Protein AF-A0A2K8PRK4-F1 (afdb_monomer_lite)

pLDDT: mean 84.13, std 9.52, range [59.34, 94.38]

Sequence (60 aa):
MKTVGRGAATTVLVATSPLLQGSGGRYFADCNEAEVLDRRGAPLLGVTRYALDPAGARRL

Radius of gyration: 13.46 Å; chains: 1; bounding box: 31×25×33 Å

Foldseek 3Di:
DQDPCQVCVLVCCCVPPPVCVVPPLFDDDSVHTFAEDDDPPDPPTHHHPVVSDPVVVVVD

Organism: NCBI:txid58340

Secondary structure (DSSP, 8-state):
---HHHHHHHHHHHHH-GGGTT--S--EETTEEPPEESSTT--SSSEEGGGG-HHHHTT-

Structure (mmCIF, N/CA/C/O backbone):
data_AF-A0A2K8PRK4-F1
#
_entry.id   AF-A0A2K8PRK4-F1
#
loop_
_atom_site.group_PDB
_atom_site.id
_atom_site.type_symbol
_atom_site.label_atom_id
_atom_site.label_alt_id
_atom_site.label_comp_id
_atom_site.label_asym_id
_atom_site.label_entity_id
_atom_site.label_seq_id
_atom_site.pdbx_PDB_ins_code
_atom_site.Cartn_x
_atom_site.Cartn_y
_atom_site.Cartn_z
_atom_site.occupancy
_atom_site.B_iso_or_equiv
_atom_site.auth_seq_id
_atom_site.auth_comp_id
_atom_site.auth_asym_id
_atom_site.auth_atom_id
_atom_site.pdbx_PDB_model_num
ATOM 1 N N . MET A 1 1 ? 14.104 8.084 17.040 1.00 74.75 1 MET A N 1
ATOM 2 C CA . MET A 1 1 ? 13.423 6.772 17.122 1.00 74.75 1 MET A CA 1
ATOM 3 C C . MET A 1 1 ? 12.044 6.893 16.480 1.00 74.75 1 MET A C 1
ATOM 5 O O . MET A 1 1 ? 11.319 7.815 16.837 1.00 74.75 1 MET A O 1
ATOM 9 N N . LYS A 1 2 ? 11.689 6.047 15.499 1.00 76.88 2 LYS A N 1
ATOM 10 C CA . LYS A 1 2 ? 10.300 5.985 14.997 1.00 76.88 2 LYS A CA 1
ATOM 11 C C . LYS A 1 2 ? 9.425 5.320 16.066 1.00 76.88 2 LYS A C 1
ATOM 13 O O . LYS A 1 2 ? 9.870 4.383 16.720 1.00 76.88 2 LYS A O 1
ATOM 18 N N . THR A 1 3 ? 8.206 5.821 16.257 1.00 93.69 3 THR A N 1
ATOM 19 C CA . THR A 1 3 ? 7.226 5.170 17.137 1.00 93.69 3 THR A CA 1
ATOM 20 C C . THR A 1 3 ? 6.637 3.951 16.433 1.00 93.69 3 THR A C 1
ATOM 22 O O . THR A 1 3 ? 6.580 3.920 15.203 1.00 93.69 3 THR A O 1
ATOM 25 N N . VAL A 1 4 ? 6.151 2.972 17.201 1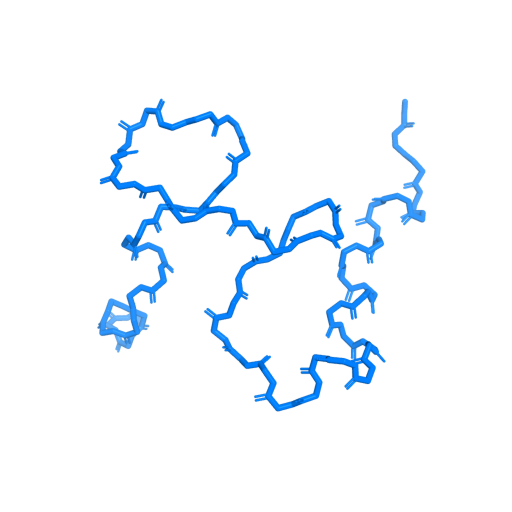.00 90.75 4 VAL A N 1
ATOM 26 C CA . VAL A 1 4 ? 5.447 1.800 16.646 1.00 90.75 4 VAL A CA 1
ATOM 27 C C . VAL A 1 4 ? 4.277 2.245 15.766 1.00 90.75 4 VAL A C 1
ATOM 29 O O . VAL A 1 4 ? 4.153 1.792 14.632 1.00 90.75 4 VAL A O 1
ATOM 32 N N . GLY A 1 5 ? 3.493 3.225 16.233 1.00 89.56 5 GLY A N 1
ATOM 33 C CA . GLY A 1 5 ? 2.395 3.803 15.456 1.00 89.56 5 GLY A CA 1
ATOM 34 C C . GLY A 1 5 ? 2.849 4.389 14.115 1.00 89.56 5 GLY A C 1
ATOM 35 O O . GLY A 1 5 ? 2.244 4.099 13.090 1.00 89.56 5 GLY A O 1
ATOM 36 N N . ARG A 1 6 ? 3.961 5.139 14.081 1.00 88.50 6 ARG A N 1
ATOM 37 C CA . ARG A 1 6 ? 4.524 5.667 12.822 1.00 88.50 6 ARG A CA 1
ATOM 38 C C . ARG A 1 6 ? 5.069 4.574 11.901 1.00 88.50 6 ARG A C 1
ATOM 40 O O . ARG A 1 6 ? 5.113 4.787 10.698 1.00 88.50 6 ARG A O 1
ATOM 47 N N . GLY A 1 7 ? 5.507 3.438 12.442 1.00 88.12 7 GLY A N 1
ATOM 48 C CA . GLY A 1 7 ? 5.951 2.294 11.643 1.00 88.12 7 GLY A CA 1
ATOM 49 C C . GLY A 1 7 ? 4.794 1.529 11.000 1.00 88.12 7 GLY A C 1
ATOM 50 O O . GLY A 1 7 ? 4.917 1.081 9.866 1.00 88.12 7 GLY A O 1
ATOM 51 N N . ALA A 1 8 ? 3.665 1.414 11.702 1.00 91.62 8 ALA A N 1
ATOM 52 C CA . ALA A 1 8 ? 2.505 0.651 11.246 1.00 91.62 8 ALA A CA 1
ATOM 53 C C . ALA A 1 8 ? 1.488 1.473 10.435 1.00 91.62 8 ALA A C 1
ATOM 55 O O . ALA A 1 8 ? 0.626 0.885 9.787 1.00 91.62 8 ALA A O 1
ATOM 56 N N . ALA A 1 9 ? 1.568 2.807 10.464 1.00 94.00 9 ALA A N 1
ATOM 57 C CA . ALA A 1 9 ? 0.540 3.701 9.927 1.00 94.00 9 ALA A CA 1
ATOM 58 C C . ALA A 1 9 ? 0.130 3.381 8.478 1.00 94.00 9 ALA A C 1
ATOM 60 O O . ALA A 1 9 ? -1.059 3.217 8.211 1.00 94.00 9 ALA A O 1
ATOM 61 N N . THR A 1 10 ? 1.094 3.216 7.565 1.00 91.56 10 THR A N 1
ATOM 62 C CA . THR A 1 10 ? 0.802 2.894 6.157 1.00 91.56 10 THR A CA 1
ATOM 63 C C . THR A 1 10 ? 0.103 1.541 6.025 1.00 91.56 10 THR A C 1
ATOM 65 O O . THR A 1 10 ? -0.888 1.427 5.310 1.00 91.5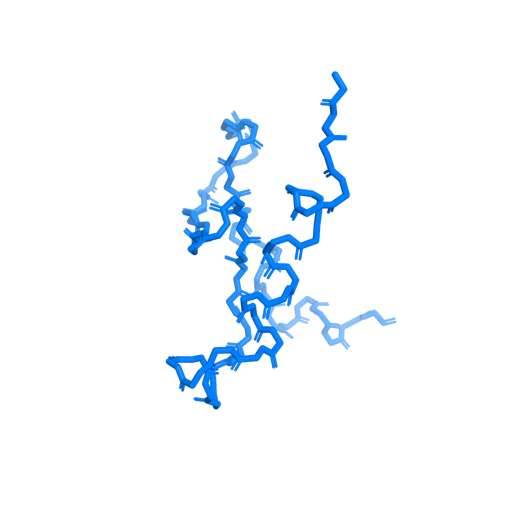6 10 THR A O 1
ATOM 68 N N . THR A 1 11 ? 0.569 0.521 6.750 1.00 92.25 11 THR A N 1
ATOM 69 C CA . THR A 1 11 ? -0.035 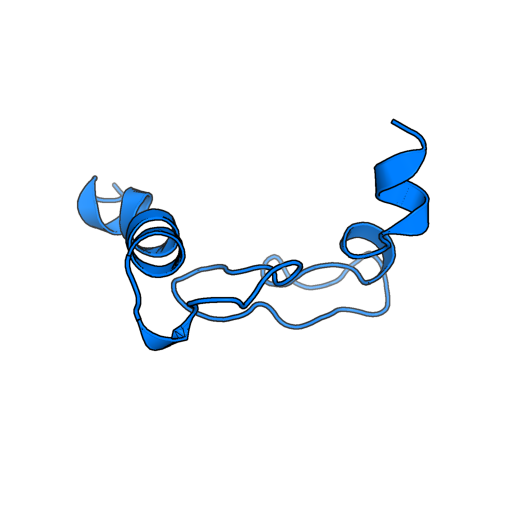-0.818 6.725 1.00 92.25 11 THR A CA 1
ATOM 70 C C . THR A 1 11 ? -1.466 -0.793 7.252 1.00 92.25 11 THR A C 1
ATOM 72 O O . THR A 1 11 ? -2.358 -1.361 6.629 1.00 92.25 11 THR A O 1
ATOM 75 N N . VAL A 1 12 ? -1.706 -0.102 8.371 1.00 93.81 12 VAL A N 1
ATOM 76 C CA . VAL A 1 12 ? -3.047 0.031 8.958 1.00 93.81 12 VAL A CA 1
ATOM 77 C C . VAL A 1 12 ? -3.979 0.781 8.007 1.00 93.81 12 VAL A C 1
ATOM 79 O O . VAL A 1 12 ? -5.109 0.340 7.805 1.00 93.81 12 VAL A O 1
ATOM 82 N N . LEU A 1 13 ? -3.511 1.859 7.369 1.00 92.88 13 LEU A N 1
ATOM 83 C CA . LEU A 1 13 ? -4.293 2.599 6.377 1.00 92.88 13 LEU A CA 1
ATOM 84 C C . LEU A 1 13 ? -4.718 1.692 5.216 1.00 92.88 13 LEU A C 1
ATOM 86 O O . LEU A 1 13 ? -5.907 1.602 4.921 1.00 92.88 13 LEU A O 1
ATOM 90 N N . VAL A 1 14 ? -3.767 1.007 4.576 1.00 93.31 14 VAL A N 1
ATOM 91 C CA . VAL A 1 14 ? -4.048 0.168 3.399 1.00 93.31 14 VAL A CA 1
ATOM 92 C C . VAL A 1 14 ? -4.946 -1.017 3.755 1.00 93.31 14 VAL A C 1
ATOM 94 O O . VAL A 1 14 ? -5.840 -1.355 2.986 1.00 93.31 14 VAL A O 1
ATOM 97 N N . ALA A 1 15 ? -4.755 -1.620 4.931 1.00 92.38 15 ALA A N 1
ATOM 98 C CA . ALA A 1 15 ? -5.524 -2.787 5.353 1.00 92.38 15 ALA A CA 1
ATOM 99 C C . ALA A 1 15 ? -6.961 -2.460 5.788 1.00 92.38 15 ALA A C 1
ATOM 101 O O . ALA A 1 15 ? -7.832 -3.320 5.685 1.00 92.38 15 ALA A O 1
ATOM 102 N N . THR A 1 16 ? -7.212 -1.256 6.314 1.00 94.38 16 THR A N 1
ATOM 103 C CA . THR A 1 16 ? -8.482 -0.958 7.003 1.00 94.38 16 THR A CA 1
ATOM 104 C C . THR A 1 16 ? -9.288 0.186 6.394 1.00 94.38 16 THR A C 1
ATOM 106 O O . THR A 1 16 ? -10.467 0.319 6.712 1.00 94.38 16 THR A O 1
ATOM 109 N N . SER A 1 17 ? -8.705 1.005 5.511 1.00 93.56 17 SER A N 1
ATOM 110 C CA . SER A 1 17 ? -9.403 2.166 4.953 1.00 93.56 17 SER A CA 1
ATOM 111 C C . SER A 1 17 ? -10.547 1.759 4.013 1.00 93.56 17 SER A C 1
ATOM 113 O O . SER A 1 17 ? -10.307 1.077 3.009 1.00 93.56 17 SER A O 1
ATOM 115 N N . PRO A 1 18 ? -11.785 2.237 4.248 1.00 92.44 18 PRO A N 1
ATOM 116 C CA . PRO A 1 18 ? -12.903 2.051 3.323 1.00 92.44 18 PRO A CA 1
ATOM 117 C C . PRO A 1 18 ? -12.646 2.656 1.936 1.00 92.44 18 PRO A C 1
ATOM 119 O O . PRO A 1 18 ? -13.143 2.151 0.935 1.00 92.44 18 PRO A O 1
ATOM 122 N N . LEU A 1 19 ? -11.827 3.712 1.863 1.00 91.25 19 LEU A N 1
ATOM 123 C CA . LEU A 1 19 ? -11.491 4.399 0.610 1.00 91.25 19 LEU A CA 1
ATOM 124 C C . LEU A 1 19 ? -10.630 3.547 -0.332 1.00 91.25 19 LEU A C 1
ATOM 126 O O . LEU A 1 19 ? -10.484 3.885 -1.503 1.00 91.25 19 LEU A O 1
ATOM 130 N N . LEU A 1 20 ? -10.039 2.465 0.180 1.00 90.31 20 LEU A N 1
ATOM 131 C CA . LEU A 1 20 ? -9.175 1.558 -0.572 1.00 90.31 20 LEU A CA 1
ATOM 132 C C . LEU A 1 20 ? -9.832 0.195 -0.820 1.00 90.31 20 LEU A C 1
ATOM 134 O O . LEU A 1 20 ? -9.200 -0.703 -1.374 1.00 90.31 20 LEU A O 1
ATOM 138 N N . GLN A 1 21 ? -11.108 0.029 -0.464 1.00 89.31 21 GLN A N 1
ATOM 139 C CA . GLN A 1 21 ? -11.835 -1.210 -0.735 1.00 89.31 21 GLN A CA 1
ATOM 140 C C . GLN A 1 21 ? -11.919 -1.455 -2.244 1.00 89.31 21 GLN A C 1
ATOM 142 O O . GLN A 1 21 ? -12.248 -0.560 -3.021 1.00 89.31 21 GLN A O 1
ATOM 147 N N . GLY A 1 22 ? -11.555 -2.667 -2.669 1.00 86.81 22 GLY A N 1
ATOM 148 C CA . GLY A 1 22 ? -11.471 -3.030 -4.087 1.00 86.81 22 GLY A CA 1
ATOM 149 C C . GLY A 1 22 ? -10.301 -2.396 -4.856 1.00 86.81 22 GLY A C 1
ATOM 150 O O . GLY A 1 22 ? -10.148 -2.671 -6.043 1.00 86.81 22 GLY A O 1
ATOM 151 N N . SER A 1 23 ? -9.452 -1.587 -4.210 1.00 83.12 23 SER A N 1
ATOM 152 C CA . SER A 1 23 ? -8.262 -0.991 -4.829 1.00 83.12 23 SER A 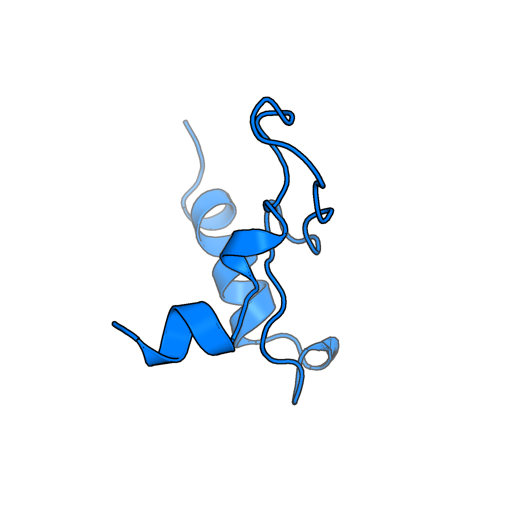CA 1
ATOM 153 C C . SER A 1 23 ? -7.035 -1.881 -4.613 1.00 83.12 23 SER A C 1
ATOM 155 O O . SER A 1 23 ? -6.455 -1.899 -3.532 1.00 83.12 23 SER A O 1
ATOM 157 N N . GLY A 1 24 ? -6.619 -2.605 -5.654 1.00 82.50 24 GLY A N 1
ATOM 158 C CA . GLY A 1 24 ? -5.391 -3.411 -5.673 1.00 82.50 24 GLY A CA 1
ATOM 159 C C . GLY A 1 24 ? -4.331 -2.853 -6.630 1.00 82.50 24 GLY A C 1
ATOM 160 O O . GLY A 1 24 ? -4.630 -2.012 -7.473 1.00 82.50 24 GLY A O 1
ATOM 161 N N . GLY A 1 25 ? -3.085 -3.323 -6.510 1.00 84.62 25 GLY A N 1
ATOM 162 C CA . GLY A 1 25 ? -2.001 -2.989 -7.453 1.00 84.62 25 GLY A CA 1
ATOM 163 C C . GLY A 1 25 ? -1.394 -1.587 -7.304 1.00 84.62 25 GLY A C 1
ATOM 164 O O . GLY A 1 25 ? -0.586 -1.184 -8.136 1.00 84.62 25 GLY A O 1
ATOM 165 N N . ARG A 1 26 ? -1.762 -0.854 -6.250 1.00 89.38 26 ARG A N 1
ATOM 166 C CA . ARG A 1 26 ? -1.239 0.479 -5.919 1.00 89.38 26 ARG A CA 1
ATOM 167 C C . ARG A 1 26 ? -0.184 0.368 -4.821 1.00 89.38 26 ARG A C 1
ATOM 169 O O . ARG A 1 26 ? -0.301 -0.481 -3.936 1.00 89.38 26 ARG A O 1
ATOM 176 N N . TYR A 1 27 ? 0.831 1.226 -4.860 1.00 89.88 27 TYR A N 1
ATOM 177 C CA . TYR A 1 27 ? 1.908 1.248 -3.868 1.00 89.88 27 TYR A CA 1
ATOM 178 C C . TYR A 1 27 ? 1.767 2.473 -2.963 1.00 89.88 27 TYR A C 1
ATOM 180 O O . TYR A 1 27 ? 1.598 3.586 -3.454 1.00 89.88 27 TYR A O 1
ATOM 188 N N . PHE A 1 28 ? 1.861 2.275 -1.647 1.00 91.25 28 PHE A N 1
ATOM 189 C CA . PHE A 1 28 ? 1.705 3.338 -0.654 1.00 91.25 28 PHE A CA 1
ATOM 190 C C . PHE A 1 28 ? 2.968 3.494 0.196 1.00 91.25 28 PHE A C 1
ATOM 192 O O . PHE A 1 28 ? 3.557 2.508 0.638 1.00 91.25 28 PHE A O 1
ATOM 199 N N . ALA A 1 29 ? 3.350 4.739 0.468 1.00 90.19 29 ALA A N 1
ATOM 200 C CA . ALA A 1 29 ? 4.433 5.117 1.371 1.00 90.19 29 ALA A CA 1
ATOM 201 C C . ALA A 1 29 ? 4.023 6.369 2.157 1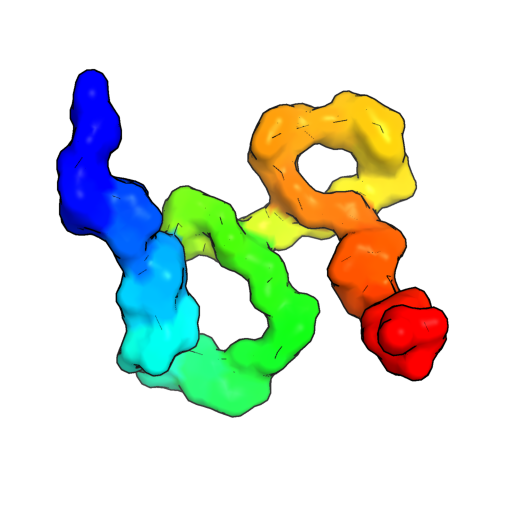.00 90.19 29 ALA A C 1
ATOM 203 O O . ALA A 1 29 ? 3.333 7.232 1.625 1.00 90.19 29 ALA A O 1
ATOM 204 N N . ASP A 1 30 ? 4.411 6.445 3.434 1.00 89.69 30 ASP A N 1
ATOM 205 C CA . ASP A 1 30 ? 4.064 7.563 4.329 1.00 89.69 30 ASP A CA 1
ATOM 206 C C . ASP A 1 30 ? 2.568 7.949 4.298 1.00 89.69 30 ASP A C 1
ATOM 208 O O . ASP A 1 30 ? 2.205 9.122 4.258 1.00 89.69 30 ASP A O 1
ATOM 212 N N . CYS A 1 31 ? 1.687 6.939 4.317 1.00 91.38 31 CYS A N 1
ATOM 213 C CA . CYS A 1 31 ? 0.228 7.089 4.228 1.00 91.38 31 CYS A CA 1
ATOM 214 C C . CYS A 1 31 ? -0.307 7.745 2.938 1.00 91.38 31 CYS A C 1
ATOM 216 O O . CYS A 1 31 ? -1.488 8.085 2.888 1.00 91.38 31 CYS A O 1
ATOM 218 N N . ASN A 1 32 ? 0.509 7.879 1.892 1.00 91.44 32 ASN A N 1
ATOM 219 C CA . ASN A 1 32 ? 0.099 8.396 0.589 1.00 91.44 32 ASN A CA 1
ATOM 220 C C . ASN A 1 32 ? 0.358 7.366 -0.518 1.00 91.44 32 ASN A C 1
ATOM 222 O O . ASN A 1 32 ? 1.216 6.493 -0.374 1.00 91.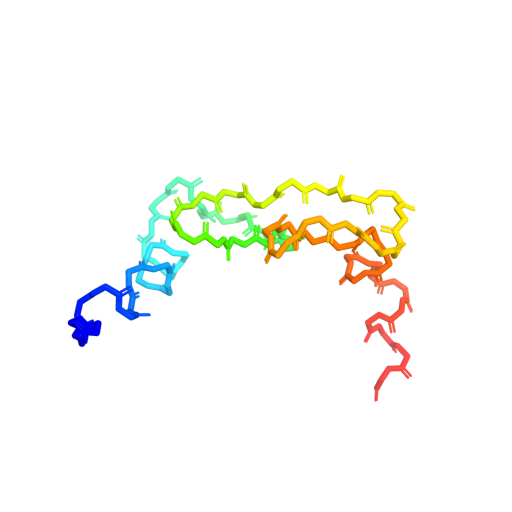44 32 ASN A O 1
ATOM 226 N N . GLU A 1 33 ? -0.369 7.457 -1.633 1.00 91.00 33 GLU A N 1
ATOM 227 C CA . GLU A 1 33 ? 0.016 6.710 -2.834 1.00 91.00 33 GLU A CA 1
ATOM 228 C C . GLU A 1 33 ? 1.349 7.257 -3.352 1.00 91.00 33 GLU A C 1
ATOM 230 O O . GLU A 1 33 ? 1.565 8.472 -3.401 1.00 91.00 33 GLU A O 1
ATOM 235 N N . ALA A 1 34 ? 2.269 6.357 -3.677 1.00 90.50 34 ALA A N 1
ATOM 236 C CA . ALA A 1 34 ? 3.586 6.737 -4.149 1.00 90.50 34 ALA A CA 1
ATOM 237 C C . ALA A 1 34 ? 3.537 7.171 -5.614 1.00 90.50 34 ALA A C 1
ATOM 239 O O . ALA A 1 34 ? 2.861 6.561 -6.441 1.00 90.50 34 ALA A O 1
ATOM 240 N N . GLU A 1 35 ? 4.327 8.187 -5.943 1.00 88.81 35 GLU A N 1
ATOM 241 C CA . GLU A 1 35 ? 4.531 8.609 -7.323 1.00 88.81 35 GLU A CA 1
ATOM 242 C C . GLU A 1 35 ? 5.214 7.502 -8.140 1.00 88.81 35 GLU A C 1
ATOM 244 O O . GLU A 1 35 ? 6.149 6.844 -7.664 1.00 88.81 35 GLU A O 1
ATOM 249 N N . VAL A 1 36 ? 4.747 7.305 -9.376 1.00 88.81 36 VAL A N 1
ATOM 250 C CA . VAL A 1 36 ? 5.338 6.351 -10.318 1.00 88.81 36 VAL A CA 1
ATOM 251 C C . VAL A 1 36 ? 6.456 7.031 -11.094 1.00 88.81 36 VAL A C 1
ATOM 253 O O . VAL A 1 36 ? 6.237 8.012 -11.798 1.00 88.81 36 VAL A O 1
ATOM 256 N N . LEU A 1 37 ? 7.657 6.472 -10.993 1.00 86.56 37 LEU A N 1
ATOM 257 C CA . LEU A 1 37 ? 8.880 7.060 -11.520 1.00 86.56 37 LEU A CA 1
ATOM 258 C C . LEU A 1 37 ? 9.372 6.284 -12.748 1.00 86.56 37 LEU A C 1
ATOM 260 O O . LEU A 1 37 ? 9.433 5.048 -12.751 1.00 86.56 37 LEU A O 1
ATOM 264 N N . ASP A 1 38 ? 9.752 7.026 -13.790 1.00 78.25 38 ASP A N 1
ATOM 265 C CA . ASP A 1 38 ? 10.086 6.476 -15.112 1.00 78.25 38 ASP A CA 1
ATOM 266 C C . ASP A 1 38 ? 11.529 5.968 -15.258 1.00 78.25 38 ASP A C 1
ATOM 268 O O . ASP A 1 38 ? 11.818 5.196 -16.174 1.00 78.25 38 ASP A O 1
ATOM 272 N N . ARG A 1 39 ? 12.455 6.340 -14.365 1.00 68.25 39 ARG A N 1
ATOM 273 C CA . ARG A 1 39 ? 13.856 5.878 -14.408 1.00 68.25 39 ARG A CA 1
ATOM 274 C C . ARG A 1 39 ? 14.415 5.514 -13.036 1.00 68.25 39 ARG A C 1
ATOM 276 O O . ARG A 1 39 ? 14.042 6.085 -12.016 1.00 68.25 39 ARG A O 1
ATOM 283 N N . ARG A 1 40 ? 15.382 4.586 -13.034 1.00 60.06 40 ARG A N 1
ATOM 284 C CA . ARG A 1 40 ? 16.259 4.315 -11.881 1.00 60.06 40 ARG A CA 1
ATOM 285 C C . ARG A 1 40 ? 17.165 5.526 -11.624 1.00 60.06 40 ARG A C 1
ATOM 287 O O . ARG A 1 40 ? 17.676 6.111 -12.574 1.00 60.06 40 ARG A O 1
ATOM 294 N N . GLY A 1 41 ? 17.347 5.879 -10.351 1.00 61.56 41 GLY A N 1
ATOM 295 C CA . GLY A 1 41 ? 17.959 7.145 -9.902 1.00 61.56 41 GLY A CA 1
ATOM 296 C C . GLY A 1 41 ? 16.951 8.142 -9.316 1.00 61.56 41 GLY A C 1
ATOM 297 O O . GLY A 1 41 ? 17.318 9.244 -8.925 1.00 61.56 41 GLY A O 1
ATOM 298 N N . ALA A 1 42 ? 15.684 7.740 -9.267 1.00 59.34 42 ALA A N 1
ATOM 299 C CA . ALA A 1 42 ? 14.592 8.461 -8.644 1.00 59.34 42 ALA A CA 1
ATOM 300 C C . ALA A 1 42 ? 14.832 8.717 -7.135 1.00 59.34 42 ALA A C 1
ATOM 302 O O . ALA A 1 42 ? 15.575 7.954 -6.508 1.00 59.34 42 ALA A O 1
ATOM 303 N N . PRO A 1 43 ? 14.231 9.774 -6.551 1.00 62.47 43 PRO A N 1
ATOM 304 C CA . PRO A 1 43 ? 14.364 10.090 -5.128 1.00 62.47 43 PRO A CA 1
ATOM 305 C C . PRO A 1 43 ? 14.048 8.886 -4.226 1.00 62.47 43 PRO A C 1
ATOM 307 O O . PRO A 1 43 ? 13.346 7.961 -4.622 1.00 62.47 43 PRO A O 1
ATOM 310 N N . LEU A 1 44 ? 14.534 8.926 -2.977 1.00 67.12 44 LEU A N 1
ATOM 311 C CA . LEU A 1 44 ? 14.269 7.921 -1.924 1.00 67.12 44 LEU A CA 1
ATOM 312 C C . LEU A 1 44 ? 12.772 7.595 -1.726 1.00 67.12 44 LEU A C 1
ATOM 314 O O . LEU A 1 44 ? 12.444 6.595 -1.091 1.00 67.12 44 LEU A O 1
ATOM 318 N N . LEU A 1 45 ? 11.887 8.446 -2.248 1.00 71.81 45 LEU A N 1
ATOM 319 C CA . LEU A 1 45 ? 10.439 8.344 -2.196 1.00 71.81 45 LEU A CA 1
ATOM 320 C C . LEU A 1 45 ? 9.881 8.120 -3.606 1.00 71.81 45 LEU A C 1
ATOM 322 O O . LEU A 1 45 ? 10.138 8.912 -4.509 1.00 71.81 45 LEU A O 1
ATOM 326 N N . GLY A 1 46 ? 9.096 7.054 -3.762 1.00 82.25 46 GLY A N 1
ATOM 327 C CA . GLY A 1 46 ? 8.383 6.706 -4.991 1.00 82.25 46 GLY A CA 1
ATOM 328 C C . GLY A 1 46 ? 8.563 5.245 -5.395 1.00 82.25 46 GLY A C 1
ATOM 329 O O . GLY A 1 46 ? 9.321 4.495 -4.777 1.00 82.25 46 GLY A O 1
ATOM 330 N N . VAL A 1 47 ? 7.843 4.829 -6.434 1.00 85.19 47 VAL A N 1
ATOM 331 C CA . VAL A 1 47 ? 7.885 3.464 -6.969 1.00 85.19 47 VAL A CA 1
ATOM 332 C C . VAL A 1 47 ? 8.267 3.499 -8.442 1.00 85.19 47 VAL A C 1
ATOM 334 O O . VAL A 1 47 ? 7.755 4.291 -9.223 1.00 85.19 47 VAL A O 1
ATOM 337 N N . THR A 1 48 ? 9.201 2.648 -8.852 1.00 87.62 48 THR A N 1
ATOM 338 C CA . THR A 1 48 ? 9.596 2.582 -10.267 1.00 87.62 48 THR A CA 1
ATOM 339 C C . THR A 1 48 ? 8.539 1.847 -11.082 1.00 87.62 48 THR A C 1
ATOM 341 O O . THR A 1 48 ? 7.982 0.851 -10.623 1.00 87.62 48 THR A O 1
ATOM 344 N N . ARG A 1 49 ? 8.291 2.295 -12.318 1.00 85.31 49 ARG A N 1
ATOM 345 C CA . ARG A 1 49 ? 7.234 1.737 -13.181 1.00 85.31 49 ARG A CA 1
ATOM 346 C C . ARG A 1 49 ? 7.306 0.212 -13.337 1.00 85.31 49 ARG A C 1
ATOM 348 O O . ARG A 1 49 ? 6.277 -0.453 -13.312 1.00 85.31 49 ARG A O 1
ATOM 355 N N . TYR A 1 50 ? 8.510 -0.356 -13.448 1.00 83.31 50 TYR A N 1
ATOM 356 C CA . TYR A 1 50 ? 8.685 -1.807 -13.589 1.00 83.31 50 TYR A CA 1
ATOM 357 C C . TYR A 1 50 ? 8.270 -2.598 -12.337 1.00 83.31 50 TYR A C 1
ATOM 359 O O . TYR A 1 50 ? 7.956 -3.777 -12.450 1.00 83.31 50 TYR A O 1
ATOM 367 N N . ALA A 1 51 ? 8.265 -1.984 -11.149 1.00 84.12 51 ALA A N 1
ATOM 368 C CA . ALA A 1 51 ? 7.845 -2.646 -9.914 1.00 84.12 51 ALA A CA 1
ATOM 369 C C . ALA A 1 51 ? 6.321 -2.838 -9.838 1.00 84.12 51 ALA A C 1
ATOM 371 O O . ALA A 1 51 ? 5.845 -3.638 -9.039 1.00 84.12 51 ALA A O 1
ATOM 372 N N . LEU A 1 52 ? 5.567 -2.125 -10.680 1.00 85.06 52 LEU A N 1
ATOM 373 C CA . LEU A 1 52 ? 4.118 -2.255 -10.809 1.00 85.06 52 LEU A CA 1
ATOM 374 C C . LEU A 1 52 ? 3.709 -3.127 -12.006 1.00 85.06 52 LEU A C 1
ATOM 376 O O . LEU A 1 52 ? 2.518 -3.248 -12.271 1.00 85.06 52 LEU A O 1
ATOM 380 N N . ASP A 1 53 ? 4.659 -3.720 -12.741 1.00 85.25 53 ASP A N 1
ATOM 381 C CA . ASP A 1 53 ? 4.358 -4.545 -13.913 1.00 85.25 53 ASP A CA 1
ATOM 382 C C . ASP A 1 53 ? 3.720 -5.891 -13.502 1.00 85.25 53 ASP A C 1
ATOM 384 O O . ASP A 1 53 ? 4.407 -6.779 -12.977 1.00 85.25 53 ASP A O 1
ATOM 388 N N . PRO A 1 54 ? 2.421 -6.108 -13.787 1.00 79.44 54 PRO A N 1
ATOM 389 C CA . PRO A 1 54 ? 1.743 -7.345 -13.425 1.00 79.44 54 PRO A CA 1
ATOM 390 C C . PRO A 1 54 ? 2.199 -8.542 -14.276 1.00 79.44 54 PRO A C 1
ATOM 392 O O . PRO A 1 54 ? 1.943 -9.689 -13.903 1.00 79.44 54 PRO A O 1
ATOM 395 N N . ALA A 1 55 ? 2.838 -8.319 -15.429 1.00 82.25 55 ALA A N 1
ATOM 396 C CA . ALA A 1 55 ? 3.423 -9.386 -16.236 1.00 82.25 55 ALA A CA 1
ATOM 397 C C . ALA A 1 55 ? 4.785 -9.831 -15.686 1.00 82.25 55 ALA A C 1
ATOM 399 O O . ALA A 1 55 ? 5.138 -11.002 -15.821 1.00 82.25 55 ALA A O 1
ATOM 400 N N . GLY A 1 56 ? 5.537 -8.922 -15.062 1.00 76.81 56 GLY A N 1
ATOM 401 C CA . GLY A 1 56 ? 6.733 -9.242 -14.288 1.00 76.81 56 GLY A CA 1
ATOM 402 C C . GLY A 1 56 ? 6.394 -10.049 -13.034 1.00 76.81 56 GLY A C 1
ATOM 403 O O . GLY A 1 56 ? 6.993 -11.094 -12.801 1.00 76.81 56 GLY A O 1
ATOM 404 N N . ALA A 1 57 ? 5.368 -9.630 -12.286 1.00 77.56 57 ALA A N 1
ATOM 405 C CA . ALA A 1 57 ? 4.949 -10.300 -11.051 1.00 77.56 57 ALA A CA 1
ATOM 406 C C . ALA A 1 57 ? 4.521 -11.769 -11.248 1.00 77.56 57 ALA A C 1
ATOM 408 O O . ALA A 1 57 ? 4.749 -12.594 -10.373 1.00 77.56 57 ALA A O 1
ATOM 409 N N . ARG A 1 58 ? 3.926 -12.112 -12.400 1.00 79.25 58 ARG A N 1
ATOM 410 C CA . ARG A 1 58 ? 3.489 -13.488 -12.719 1.00 79.25 58 ARG A CA 1
ATOM 411 C C . ARG A 1 58 ? 4.624 -14.449 -13.097 1.00 79.25 58 ARG A C 1
ATOM 413 O O . ARG A 1 58 ? 4.351 -15.628 -13.283 1.00 79.25 58 ARG A O 1
ATOM 420 N N . ARG A 1 59 ? 5.853 -13.959 -13.289 1.00 71.75 59 ARG A N 1
ATOM 421 C CA . ARG A 1 59 ? 7.015 -14.774 -13.704 1.00 71.75 59 ARG A CA 1
ATOM 422 C C . ARG A 1 59 ? 7.920 -15.194 -12.537 1.00 71.75 59 ARG A C 1
ATOM 424 O O . ARG A 1 59 ? 8.989 -15.743 -12.795 1.00 71.75 59 ARG A O 1
ATOM 431 N N . LEU A 1 60 ? 7.520 -14.889 -11.303 1.00 62.50 60 LEU A N 1
ATOM 432 C CA . LEU A 1 60 ? 8.180 -15.279 -10.051 1.00 62.50 60 LEU A CA 1
ATOM 433 C C . LEU A 1 60 ? 7.580 -16.584 -9.522 1.00 62.50 60 LEU A C 1
ATOM 435 O O . LEU A 1 60 ? 8.353 -17.359 -8.922 1.00 62.50 60 LEU A O 1
#